Protein AF-A0A4S0MR75-F1 (afdb_monomer)

Radius of gyration: 16.04 Å; Cα contacts (8 Å, |Δi|>4): 84; chains: 1; bounding box: 41×33×40 Å

Secondary structure (DSSP, 8-state):
--HHHHHHHHHHHHS-HHHHHHHHHHHHT--HHHHHHHTTS-HHHHTTS-HHHHHHHHHHHTT-SSSS-EEEEEE--TT--TT--EEEEEESSSPP--

Structure (mmCIF, N/CA/C/O backbone):
data_AF-A0A4S0MR75-F1
#
_entry.id   AF-A0A4S0MR75-F1
#
loop_
_atom_site.group_PDB
_atom_site.id
_atom_site.type_symbol
_atom_site.label_atom_id
_atom_site.label_alt_id
_atom_site.label_comp_id
_atom_site.label_asym_id
_atom_site.label_entity_id
_atom_site.label_seq_id
_atom_site.pdbx_PDB_ins_code
_atom_site.Cartn_x
_atom_site.Cartn_y
_atom_site.Cartn_z
_atom_site.occupancy
_atom_site.B_iso_or_equiv
_atom_site.auth_seq_id
_atom_site.auth_comp_id
_atom_site.auth_asym_id
_atom_site.auth_atom_id
_atom_site.pdbx_PDB_model_num
ATOM 1 N N . ILE A 1 1 ? -16.640 15.632 22.092 1.00 55.97 1 ILE A N 1
ATOM 2 C CA . ILE A 1 1 ? -16.442 14.445 21.230 1.00 55.97 1 ILE A CA 1
ATOM 3 C C . ILE A 1 1 ? -17.686 13.590 21.399 1.00 55.97 1 ILE A C 1
ATOM 5 O O . ILE A 1 1 ? -18.070 13.364 22.540 1.00 55.97 1 ILE A O 1
ATOM 9 N N . GLU A 1 2 ? -18.359 13.227 20.310 1.00 77.12 2 GLU A N 1
ATOM 10 C CA . GLU A 1 2 ? -19.572 12.405 20.374 1.00 77.12 2 GLU A CA 1
ATOM 11 C C . GLU A 1 2 ? -19.214 10.936 20.619 1.00 77.12 2 GLU A C 1
ATOM 13 O O . GLU A 1 2 ? -18.169 10.460 20.173 1.00 77.12 2 GLU A O 1
ATOM 18 N N . GLN A 1 3 ? -20.082 10.207 21.323 1.00 65.94 3 GLN A N 1
ATOM 19 C CA . GLN A 1 3 ? -19.878 8.791 21.645 1.00 65.94 3 GLN A CA 1
ATOM 20 C C . GLN A 1 3 ? -19.639 7.947 20.386 1.00 65.94 3 GLN A C 1
ATOM 22 O O . GLN A 1 3 ? -18.734 7.119 20.373 1.00 65.94 3 GLN A O 1
ATOM 27 N N . ALA A 1 4 ? -20.366 8.232 19.302 1.00 77.62 4 ALA A N 1
ATOM 28 C CA . ALA A 1 4 ? -20.202 7.550 18.021 1.00 77.62 4 ALA A CA 1
ATOM 29 C C . ALA A 1 4 ? -18.778 7.685 17.448 1.00 77.62 4 ALA A C 1
ATOM 31 O O . ALA A 1 4 ? -18.242 6.733 16.888 1.00 77.62 4 ALA A O 1
ATOM 32 N N . THR A 1 5 ? -18.127 8.839 17.629 1.00 76.56 5 THR A N 1
ATOM 33 C CA . THR A 1 5 ? -16.741 9.060 17.186 1.00 76.56 5 THR A CA 1
ATOM 34 C C . THR A 1 5 ? -15.752 8.227 17.997 1.00 76.56 5 THR A C 1
ATOM 36 O O . THR A 1 5 ? -14.795 7.689 17.446 1.00 76.56 5 THR A O 1
ATOM 39 N N . ILE A 1 6 ? -15.987 8.100 19.306 1.00 69.62 6 ILE A N 1
ATOM 40 C CA . ILE A 1 6 ? -15.141 7.301 20.201 1.00 69.62 6 ILE A CA 1
ATOM 41 C C . ILE A 1 6 ? -15.340 5.807 19.922 1.00 69.62 6 ILE A C 1
ATOM 43 O O . ILE A 1 6 ? -14.366 5.067 19.844 1.00 69.62 6 ILE A O 1
ATOM 47 N N . GLU A 1 7 ? -16.577 5.359 19.710 1.00 68.25 7 GLU A N 1
ATOM 48 C CA . GLU A 1 7 ? -16.888 3.967 19.370 1.00 68.25 7 GLU A CA 1
ATOM 49 C C . GLU A 1 7 ? -16.338 3.558 17.999 1.00 68.25 7 GLU A C 1
ATOM 51 O O . GLU A 1 7 ? -15.839 2.441 17.860 1.00 68.25 7 GLU A O 1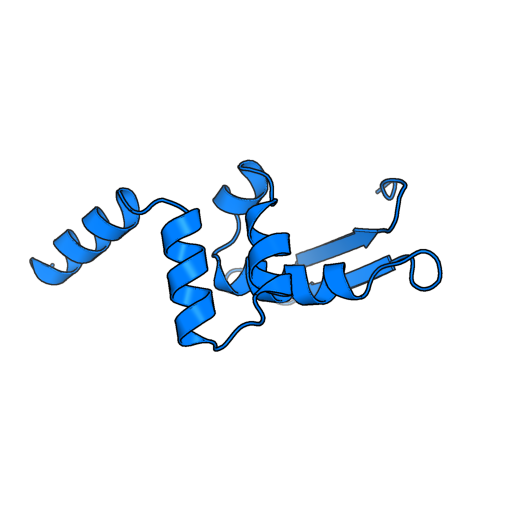
ATOM 56 N N . ALA A 1 8 ? -16.370 4.453 17.007 1.00 66.75 8 ALA A N 1
ATOM 57 C CA . ALA A 1 8 ? -15.728 4.234 15.712 1.00 66.75 8 ALA A CA 1
ATOM 58 C C . ALA A 1 8 ? -14.205 4.109 15.857 1.00 66.75 8 ALA A C 1
ATOM 60 O O . ALA A 1 8 ? -13.624 3.151 15.358 1.00 66.75 8 ALA A O 1
ATOM 61 N N . ALA A 1 9 ? -13.574 5.000 16.628 1.00 61.53 9 ALA A N 1
ATOM 62 C CA . ALA A 1 9 ? -12.137 4.944 16.882 1.00 61.53 9 ALA A CA 1
ATOM 63 C C . ALA A 1 9 ? -11.720 3.673 17.647 1.00 61.53 9 ALA A C 1
ATOM 65 O O . ALA A 1 9 ? -10.706 3.064 17.325 1.00 61.53 9 ALA A O 1
ATOM 66 N N . ILE A 1 10 ? -12.507 3.229 18.635 1.00 59.03 10 ILE A N 1
ATOM 67 C CA . ILE A 1 10 ? -12.256 1.972 19.362 1.00 59.03 10 ILE A CA 1
ATOM 68 C C . ILE A 1 10 ? -12.434 0.765 18.435 1.00 59.03 10 ILE A C 1
ATOM 70 O O . ILE A 1 10 ? -11.623 -0.158 18.471 1.00 59.03 10 ILE A O 1
ATOM 74 N N . ARG A 1 11 ? -13.467 0.765 17.585 1.00 56.00 11 ARG A N 1
ATOM 75 C CA . ARG A 1 11 ? -13.675 -0.289 16.585 1.00 56.00 11 ARG A CA 1
ATOM 76 C C . ARG A 1 11 ? -12.512 -0.349 15.597 1.00 56.00 11 ARG A C 1
ATOM 78 O O . ARG A 1 11 ? -12.056 -1.447 15.306 1.00 56.00 11 ARG A O 1
ATOM 85 N N . ASP A 1 12 ? -12.003 0.799 15.161 1.00 59.56 12 ASP A N 1
ATOM 86 C CA . ASP A 1 12 ? -10.823 0.895 14.298 1.00 59.56 12 ASP A CA 1
ATOM 87 C C . ASP A 1 12 ? -9.555 0.364 14.978 1.00 59.56 12 ASP A C 1
ATOM 89 O O . ASP A 1 12 ? -8.761 -0.305 14.323 1.00 59.56 12 ASP A O 1
ATOM 93 N N . ILE A 1 13 ? -9.387 0.588 16.288 1.00 56.78 13 ILE A N 1
ATOM 94 C CA . ILE A 1 13 ? -8.259 0.050 17.073 1.00 56.78 13 ILE A CA 1
ATOM 95 C C . ILE A 1 13 ? -8.326 -1.481 17.193 1.00 56.78 13 ILE A C 1
ATOM 97 O O . ILE A 1 13 ? -7.293 -2.146 17.205 1.00 56.78 13 ILE A O 1
ATOM 101 N N . VAL A 1 14 ? -9.530 -2.051 17.310 1.00 47.62 14 VAL A N 1
ATOM 102 C CA . VAL A 1 14 ? -9.737 -3.502 17.485 1.00 47.62 14 VAL A CA 1
ATOM 103 C C . VAL A 1 14 ? -9.851 -4.236 16.138 1.00 47.62 14 VAL A C 1
ATOM 105 O O . VAL A 1 14 ? -9.764 -5.465 16.094 1.00 47.62 14 VAL A O 1
ATOM 108 N N . ARG A 1 15 ? -10.020 -3.514 15.021 1.00 63.47 15 ARG A N 1
ATOM 109 C CA . ARG A 1 15 ? -10.150 -4.097 13.681 1.00 63.47 15 ARG A CA 1
ATOM 110 C C . ARG A 1 15 ? -8.816 -4.693 13.239 1.00 63.47 15 ARG A C 1
ATOM 112 O O . ARG A 1 15 ? -7.796 -4.009 13.198 1.00 63.47 15 ARG A O 1
ATOM 119 N N . THR A 1 16 ? -8.826 -5.971 12.860 1.00 80.81 16 THR A N 1
A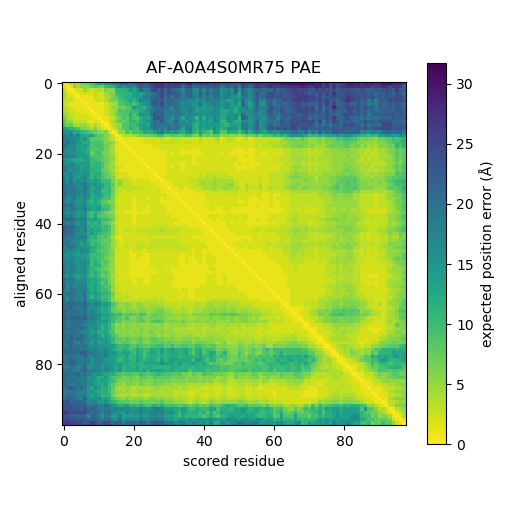TOM 120 C CA . THR A 1 16 ? -7.635 -6.575 12.263 1.00 80.81 16 THR A CA 1
ATOM 121 C C . THR A 1 16 ? -7.380 -5.939 10.900 1.00 80.81 16 THR A C 1
ATOM 123 O O . THR A 1 16 ? -8.312 -5.612 10.162 1.00 80.81 16 THR A O 1
ATOM 126 N N . TRP A 1 17 ? -6.110 -5.751 10.546 1.00 86.31 17 TRP A N 1
ATOM 127 C CA . TRP A 1 17 ? -5.743 -5.158 9.260 1.00 86.31 17 TRP A CA 1
ATOM 128 C C . TRP A 1 17 ? -6.361 -5.926 8.072 1.00 86.31 17 TRP A C 1
ATOM 130 O O . TRP A 1 17 ? -6.759 -5.320 7.079 1.00 86.31 17 TRP A O 1
ATOM 140 N N . ASP A 1 18 ? -6.516 -7.249 8.191 1.00 86.19 18 ASP A N 1
ATOM 141 C CA . ASP A 1 18 ? -7.156 -8.088 7.174 1.00 86.19 18 ASP A CA 1
ATOM 142 C C . ASP A 1 18 ? -8.660 -7.807 7.017 1.00 86.19 18 ASP A C 1
ATOM 144 O O . ASP A 1 18 ? -9.169 -7.822 5.894 1.00 86.19 18 ASP A O 1
ATOM 148 N N . ASP A 1 19 ? -9.374 -7.499 8.103 1.00 89.88 19 ASP A N 1
ATOM 149 C CA . ASP A 1 19 ? -10.782 -7.087 8.025 1.00 89.88 19 ASP A CA 1
ATOM 150 C C . ASP A 1 19 ? -10.909 -5.718 7.352 1.00 89.88 19 ASP A C 1
ATOM 152 O O . ASP A 1 19 ? -11.736 -5.542 6.456 1.00 89.88 19 ASP A O 1
ATOM 156 N N . ALA A 1 20 ? -10.023 -4.783 7.711 1.00 91.69 20 ALA A N 1
ATOM 157 C CA . ALA A 1 20 ? -9.938 -3.472 7.076 1.00 91.69 20 ALA A CA 1
ATOM 158 C C . ALA A 1 20 ? -9.677 -3.582 5.567 1.00 91.69 20 ALA A C 1
ATOM 160 O O . ALA A 1 20 ? -10.315 -2.904 4.764 1.00 91.69 20 ALA A O 1
ATOM 161 N N . LEU A 1 21 ? -8.764 -4.472 5.170 1.00 93.75 21 LEU A N 1
ATOM 162 C CA . LEU A 1 21 ? -8.461 -4.736 3.769 1.00 93.75 21 LEU A CA 1
ATOM 163 C C . LEU A 1 21 ? -9.659 -5.314 3.013 1.00 93.75 21 LEU A C 1
ATOM 165 O O . LEU A 1 21 ? -9.925 -4.880 1.892 1.00 93.75 21 LEU A O 1
ATOM 169 N N . ARG A 1 22 ? -10.371 -6.286 3.594 1.00 93.50 22 ARG A N 1
ATOM 170 C CA . ARG A 1 22 ? -11.555 -6.892 2.961 1.00 93.50 22 ARG A CA 1
ATOM 171 C C . ARG A 1 22 ? -12.669 -5.876 2.754 1.00 93.50 22 ARG A C 1
ATOM 173 O O . ARG A 1 22 ? -13.265 -5.857 1.682 1.00 93.50 22 ARG A O 1
ATOM 180 N N . GLU A 1 23 ? -12.922 -5.039 3.754 1.00 94.38 23 GLU A N 1
ATOM 181 C CA . GLU A 1 23 ? -13.926 -3.979 3.681 1.00 94.38 23 GLU A CA 1
ATOM 182 C C . GLU A 1 23 ? -13.576 -2.972 2.582 1.00 94.38 23 GLU A C 1
ATOM 184 O O . GLU A 1 23 ? -14.357 -2.789 1.651 1.00 94.38 23 GLU A O 1
ATOM 189 N N . THR A 1 24 ? -12.353 -2.432 2.590 1.00 95.81 24 THR A N 1
ATOM 190 C CA . THR A 1 24 ? -11.908 -1.501 1.542 1.00 95.81 24 THR A CA 1
ATOM 191 C C . THR A 1 24 ? -11.942 -2.137 0.149 1.00 95.81 24 THR A C 1
ATOM 193 O O . THR A 1 24 ? -12.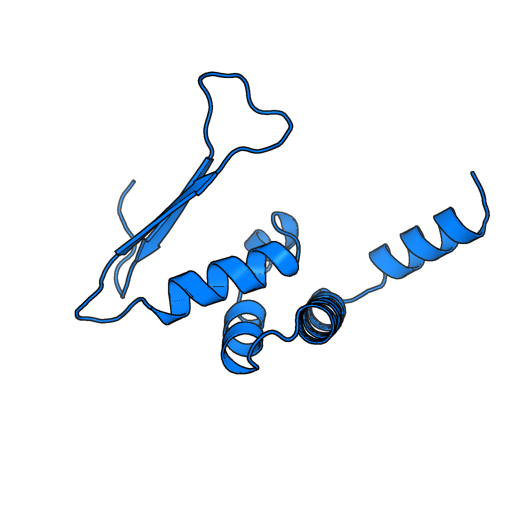310 -1.478 -0.824 1.00 95.81 24 THR A O 1
ATOM 196 N N . ALA A 1 25 ? -11.583 -3.418 0.017 1.00 95.44 25 ALA A N 1
ATOM 197 C CA . ALA A 1 25 ? -11.674 -4.125 -1.258 1.00 95.44 25 ALA A CA 1
ATOM 198 C C . ALA A 1 25 ? -13.126 -4.247 -1.748 1.00 95.44 25 ALA A C 1
ATOM 200 O O . ALA A 1 25 ? -13.384 -4.032 -2.931 1.00 95.44 25 ALA A O 1
ATOM 201 N N . ALA A 1 26 ? -14.073 -4.540 -0.852 1.00 95.69 26 ALA A N 1
ATOM 202 C CA . ALA A 1 26 ? -15.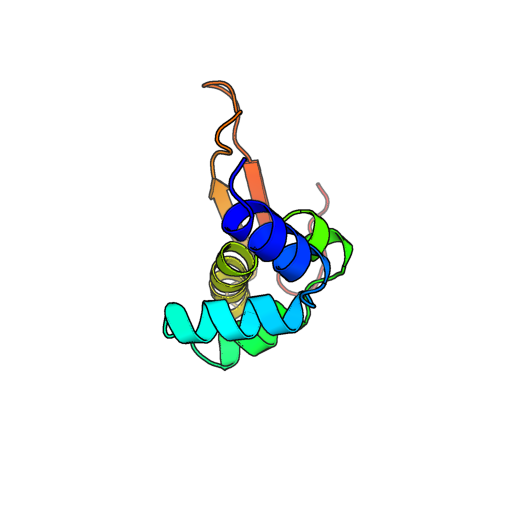494 -4.606 -1.183 1.00 95.69 26 ALA A CA 1
ATOM 203 C C . ALA A 1 26 ? -16.059 -3.233 -1.586 1.00 95.69 26 ALA A C 1
ATOM 205 O O . ALA A 1 26 ? -16.760 -3.134 -2.591 1.00 95.69 26 ALA A O 1
ATOM 206 N N . GLU A 1 27 ? -15.710 -2.173 -0.854 1.00 95.44 27 GLU A N 1
ATOM 207 C CA . GLU A 1 27 ? -16.150 -0.798 -1.131 1.00 95.44 27 GLU A CA 1
ATOM 208 C C . GLU A 1 27 ? -15.636 -0.271 -2.474 1.00 95.44 27 GLU A C 1
ATOM 210 O O . GLU A 1 27 ? -16.356 0.406 -3.206 1.00 95.44 27 GLU A O 1
ATOM 215 N N . THR A 1 28 ? -14.386 -0.586 -2.809 1.00 92.94 28 THR A N 1
ATOM 216 C CA . THR A 1 28 ? -13.738 -0.120 -4.045 1.00 92.94 28 THR A CA 1
ATOM 217 C C . THR A 1 28 ? -13.978 -1.042 -5.241 1.00 92.94 28 THR A C 1
ATOM 219 O O . THR A 1 28 ? -13.600 -0.692 -6.360 1.00 92.94 28 THR A O 1
ATOM 222 N N . GLY A 1 29 ? -14.591 -2.213 -5.033 1.00 93.25 29 GLY A N 1
ATOM 223 C CA . GLY A 1 29 ? -14.733 -3.241 -6.065 1.00 93.25 29 GLY A CA 1
ATOM 224 C C . GLY A 1 29 ? -13.388 -3.810 -6.531 1.00 93.25 29 GLY A C 1
ATOM 225 O O . GLY A 1 29 ? -13.237 -4.155 -7.703 1.00 93.25 29 GLY A O 1
ATOM 226 N N . ALA A 1 30 ? -12.391 -3.860 -5.644 1.00 92.75 30 ALA A N 1
ATOM 227 C CA . ALA A 1 30 ? -11.059 -4.342 -5.980 1.00 92.75 30 ALA A CA 1
ATOM 228 C C . ALA A 1 30 ? -11.067 -5.838 -6.338 1.00 92.75 30 ALA A C 1
ATOM 230 O O . ALA A 1 30 ? -11.730 -6.655 -5.698 1.00 92.75 30 ALA A O 1
ATOM 231 N N . ASP A 1 31 ? -10.279 -6.201 -7.352 1.00 94.00 31 ASP A N 1
ATOM 232 C CA . ASP A 1 31 ? -10.092 -7.589 -7.778 1.00 94.00 31 ASP A CA 1
ATOM 233 C C . ASP A 1 31 ? -9.497 -8.432 -6.634 1.00 94.00 31 ASP A C 1
ATOM 235 O O . ASP A 1 31 ? -8.529 -8.032 -5.978 1.00 94.00 31 ASP A O 1
ATOM 239 N N . THR A 1 32 ? -10.038 -9.637 -6.429 1.00 93.81 32 THR A N 1
ATOM 240 C CA . THR A 1 32 ? -9.570 -10.611 -5.433 1.00 93.81 32 THR A CA 1
ATOM 241 C C . THR A 1 32 ? -8.070 -10.905 -5.547 1.00 93.81 32 THR A C 1
ATOM 243 O O . THR A 1 32 ? -7.408 -11.130 -4.531 1.00 93.81 32 THR A O 1
ATOM 246 N N . LYS A 1 33 ? -7.495 -10.853 -6.757 1.00 94.81 33 LYS A N 1
ATOM 247 C CA . LYS A 1 33 ? -6.047 -10.967 -6.979 1.00 94.81 33 LYS A CA 1
ATOM 248 C C . LYS A 1 33 ? -5.282 -9.856 -6.259 1.00 94.81 33 LYS A C 1
ATOM 250 O O . LYS A 1 33 ? -4.265 -10.133 -5.627 1.00 94.81 33 LYS A O 1
ATOM 255 N N . LEU A 1 34 ? -5.765 -8.615 -6.326 1.00 95.94 34 LEU A N 1
ATOM 256 C CA . LEU A 1 34 ? -5.125 -7.474 -5.668 1.00 95.94 34 LEU A CA 1
ATOM 257 C C . LEU A 1 34 ? -5.261 -7.571 -4.151 1.00 95.94 34 LEU A C 1
ATOM 259 O O . LEU A 1 34 ? -4.278 -7.369 -3.443 1.00 95.94 34 LEU A O 1
ATOM 263 N N . THR A 1 35 ? -6.432 -7.975 -3.656 1.00 94.69 35 THR A N 1
ATOM 264 C CA . THR A 1 35 ? -6.646 -8.239 -2.227 1.00 94.69 35 THR A CA 1
ATOM 265 C C . THR A 1 35 ? -5.699 -9.326 -1.712 1.00 94.69 35 THR A C 1
ATOM 267 O O . THR A 1 35 ? -5.085 -9.156 -0.663 1.00 94.69 35 THR A O 1
ATOM 270 N N . SER A 1 36 ? -5.506 -10.413 -2.467 1.00 93.31 36 SER A N 1
ATOM 271 C CA . SER A 1 36 ? -4.590 -11.497 -2.088 1.00 93.31 36 SER A CA 1
ATOM 272 C C . SER A 1 36 ? -3.114 -11.092 -2.112 1.00 93.31 36 SER A C 1
ATOM 274 O O . SER A 1 36 ? -2.322 -11.649 -1.352 1.00 93.31 36 SER A O 1
ATOM 276 N N . ILE A 1 37 ? -2.713 -10.172 -2.993 1.00 94.38 37 ILE A N 1
ATOM 277 C CA . ILE A 1 37 ? -1.354 -9.616 -2.980 1.00 94.38 37 ILE A CA 1
ATOM 278 C C . ILE A 1 37 ? -1.197 -8.704 -1.762 1.00 94.38 37 ILE A C 1
ATOM 280 O O . ILE A 1 37 ? -0.249 -8.872 -0.995 1.00 94.38 37 ILE A O 1
ATOM 284 N N . ALA A 1 38 ? -2.147 -7.789 -1.551 1.00 94.81 38 ALA A N 1
ATOM 285 C CA . ALA A 1 38 ? -2.118 -6.848 -0.440 1.00 94.81 38 ALA A CA 1
ATOM 286 C C . ALA A 1 38 ? -2.056 -7.571 0.914 1.00 94.81 38 ALA A C 1
ATOM 288 O O . ALA A 1 38 ? -1.264 -7.186 1.772 1.00 94.81 38 ALA A O 1
ATOM 289 N N . SER A 1 39 ? -2.790 -8.677 1.086 1.00 92.12 39 SER A N 1
ATOM 290 C CA . SER A 1 39 ? -2.812 -9.448 2.338 1.00 92.12 39 SER A CA 1
ATOM 291 C C . SER A 1 39 ? -1.470 -10.057 2.749 1.00 92.12 39 SER A C 1
ATOM 293 O O . SER A 1 39 ? -1.321 -10.546 3.869 1.00 92.12 39 SER A O 1
ATOM 295 N N . ARG A 1 40 ? -0.479 -10.044 1.853 1.00 90.69 40 ARG A N 1
ATOM 296 C CA . ARG A 1 40 ? 0.866 -10.584 2.082 1.00 90.69 40 ARG A CA 1
ATOM 297 C C . ARG A 1 40 ? 1.892 -9.509 2.433 1.00 90.69 40 ARG A C 1
ATOM 299 O O . ARG A 1 40 ? 3.043 -9.861 2.679 1.00 90.69 40 ARG A O 1
ATOM 306 N N . PHE A 1 41 ? 1.512 -8.229 2.477 1.00 89.81 41 PHE A N 1
ATOM 307 C CA . PHE A 1 41 ? 2.420 -7.176 2.935 1.00 89.81 41 PHE A CA 1
ATOM 308 C C . PHE A 1 41 ? 2.865 -7.414 4.380 1.00 89.81 41 PHE A C 1
ATOM 310 O O . PHE A 1 41 ? 2.098 -7.939 5.188 1.00 89.81 41 PHE A O 1
ATOM 317 N N . SER A 1 42 ? 4.106 -7.045 4.702 1.00 88.19 42 SER A N 1
ATOM 318 C CA . SER A 1 42 ? 4.678 -7.205 6.043 1.00 88.19 42 SER A CA 1
ATOM 319 C C . SER A 1 42 ? 3.977 -6.320 7.068 1.00 88.19 42 SER A C 1
ATOM 321 O O . SER A 1 42 ? 3.409 -5.292 6.717 1.00 88.19 42 SER A O 1
ATOM 323 N N . GLU A 1 43 ? 4.077 -6.675 8.345 1.00 84.12 43 GLU A N 1
ATOM 324 C CA . GLU A 1 43 ? 3.573 -5.858 9.457 1.00 84.12 43 GLU A CA 1
ATOM 325 C C . GLU A 1 43 ? 4.104 -4.416 9.403 1.00 84.12 43 GLU A C 1
ATOM 327 O O . GLU A 1 43 ? 3.320 -3.477 9.375 1.00 84.12 43 GLU A O 1
ATOM 332 N N . SER A 1 44 ? 5.410 -4.238 9.180 1.00 84.88 44 SER A N 1
ATOM 333 C CA . SER A 1 44 ? 6.031 -2.912 9.031 1.00 84.88 44 SER A CA 1
ATOM 334 C C . SER A 1 44 ? 5.429 -2.044 7.917 1.00 84.88 44 SER A C 1
ATOM 336 O O . SER A 1 44 ? 5.400 -0.817 8.022 1.00 84.88 44 SER A O 1
ATOM 338 N N . TYR A 1 45 ? 4.943 -2.661 6.836 1.00 89.88 45 TYR A N 1
ATOM 339 C CA . TYR A 1 45 ? 4.221 -1.948 5.786 1.00 89.88 45 TYR A CA 1
ATOM 340 C C . TYR A 1 45 ? 2.821 -1.554 6.273 1.00 89.88 45 TYR A C 1
ATOM 342 O O . TYR A 1 45 ? 2.392 -0.420 6.063 1.00 89.88 45 TYR A O 1
ATOM 350 N N . ARG A 1 46 ? 2.118 -2.480 6.936 1.00 89.19 46 ARG A N 1
ATOM 351 C CA . ARG A 1 46 ? 0.759 -2.283 7.472 1.00 89.19 46 ARG A CA 1
ATOM 352 C C . ARG A 1 46 ? 0.708 -1.179 8.530 1.00 89.19 46 ARG A C 1
ATOM 354 O O . ARG A 1 46 ? -0.283 -0.460 8.578 1.00 89.19 46 ARG A O 1
ATOM 361 N N . ASP A 1 47 ? 1.786 -0.999 9.289 1.00 87.12 47 ASP A N 1
ATOM 362 C CA . ASP A 1 47 ? 1.938 0.089 10.265 1.00 87.12 47 ASP A CA 1
ATOM 363 C C . ASP A 1 47 ? 2.027 1.474 9.606 1.00 87.12 47 ASP A C 1
ATOM 365 O O . ASP A 1 47 ? 1.695 2.488 10.216 1.00 87.12 47 ASP A O 1
ATOM 369 N N . SER A 1 48 ? 2.490 1.526 8.354 1.00 88.06 48 SER A N 1
ATOM 370 C CA . SER A 1 48 ? 2.790 2.776 7.645 1.00 88.06 48 SER A CA 1
ATOM 371 C C . SER A 1 48 ? 1.740 3.160 6.600 1.00 88.06 48 SER A C 1
ATOM 373 O O . SER A 1 48 ? 1.667 4.327 6.209 1.00 88.06 48 SER A O 1
ATOM 375 N N . PHE A 1 49 ? 0.949 2.203 6.101 1.00 90.69 49 PHE A N 1
ATOM 376 C CA . PHE A 1 49 ? 0.052 2.419 4.966 1.00 90.69 49 PHE A CA 1
ATOM 377 C C . PHE A 1 49 ? -1.352 1.844 5.197 1.00 90.69 49 PHE A C 1
ATOM 379 O O . PHE A 1 49 ? -1.496 0.678 5.573 1.00 90.69 49 PHE A O 1
ATOM 386 N N . PRO A 1 50 ? -2.410 2.618 4.886 1.00 92.50 50 PRO A N 1
ATOM 387 C CA . PRO A 1 50 ? -3.780 2.136 4.994 1.00 92.50 50 PRO A CA 1
ATOM 388 C C . PRO A 1 50 ? -4.112 1.121 3.882 1.00 92.50 50 PRO A C 1
ATOM 390 O O . PRO A 1 50 ? -3.482 1.137 2.816 1.00 92.50 50 PRO A O 1
ATOM 393 N N . PRO A 1 51 ? -5.155 0.285 4.054 1.00 94.06 51 PRO A N 1
ATOM 394 C CA . PRO A 1 51 ? -5.498 -0.759 3.085 1.00 94.06 51 PRO A CA 1
ATOM 395 C C . PRO A 1 51 ? -5.798 -0.259 1.665 1.00 94.06 51 PRO A C 1
ATOM 397 O O . PRO A 1 51 ? -5.457 -0.930 0.695 1.00 94.06 51 PRO A O 1
ATOM 400 N N . ALA A 1 52 ? -6.360 0.944 1.512 1.00 94.19 52 ALA A N 1
ATOM 401 C CA . ALA A 1 52 ? -6.580 1.543 0.192 1.00 94.19 52 ALA A CA 1
ATOM 402 C C . ALA A 1 52 ? -5.263 1.757 -0.579 1.00 94.19 52 ALA A C 1
ATOM 404 O O . ALA A 1 52 ? -5.179 1.480 -1.776 1.00 94.19 52 ALA A O 1
ATOM 405 N N . VAL A 1 53 ? -4.208 2.192 0.120 1.00 94.50 53 VAL A N 1
ATOM 406 C CA . VAL A 1 53 ? -2.864 2.333 -0.460 1.00 94.50 53 VAL A CA 1
ATOM 407 C C . VAL A 1 53 ? -2.271 0.957 -0.759 1.00 94.50 53 VAL A C 1
ATOM 409 O O . VAL A 1 53 ? -1.671 0.774 -1.816 1.00 94.50 53 VAL A O 1
ATOM 412 N N . ALA A 1 54 ? -2.508 -0.031 0.108 1.00 95.06 54 ALA A N 1
ATOM 413 C CA . ALA A 1 54 ? -2.086 -1.409 -0.125 1.00 95.06 54 ALA A CA 1
ATOM 414 C C . ALA A 1 54 ? -2.699 -2.002 -1.408 1.00 95.06 54 ALA A C 1
ATOM 416 O O . ALA A 1 54 ? -1.993 -2.639 -2.186 1.00 95.06 54 ALA A O 1
ATOM 417 N N . LEU A 1 55 ? -3.984 -1.762 -1.683 1.00 96.81 55 LEU A N 1
ATOM 418 C CA . LEU A 1 55 ? -4.633 -2.226 -2.917 1.00 96.81 55 LEU A CA 1
ATOM 419 C C . LEU A 1 55 ? -4.044 -1.561 -4.171 1.00 96.81 55 LEU A C 1
ATOM 421 O O . LEU A 1 55 ? -3.814 -2.237 -5.177 1.00 96.81 55 LEU A O 1
ATOM 425 N N . ALA A 1 56 ? -3.743 -0.261 -4.111 1.00 95.19 56 ALA A N 1
ATOM 426 C CA . ALA A 1 56 ? -3.084 0.443 -5.212 1.00 95.19 56 ALA A CA 1
ATOM 427 C C . ALA A 1 56 ? -1.669 -0.106 -5.473 1.00 95.19 56 ALA A C 1
ATOM 429 O O . ALA A 1 56 ? -1.290 -0.367 -6.617 1.00 95.19 56 ALA A O 1
ATOM 430 N N . ASP A 1 57 ? -0.903 -0.340 -4.410 1.00 95.12 57 ASP A N 1
ATOM 431 C CA . ASP A 1 57 ? 0.443 -0.906 -4.480 1.00 95.12 57 ASP A CA 1
ATOM 432 C C . ASP A 1 57 ? 0.430 -2.351 -4.990 1.00 95.12 57 ASP A C 1
ATOM 434 O O . ASP A 1 57 ? 1.246 -2.714 -5.839 1.00 95.12 57 ASP A O 1
ATOM 438 N N . ALA A 1 58 ? -0.541 -3.158 -4.556 1.00 95.50 58 ALA A N 1
ATOM 439 C CA . ALA A 1 58 ? -0.773 -4.495 -5.088 1.00 95.50 58 ALA A CA 1
ATOM 440 C C . ALA A 1 58 ? -1.025 -4.466 -6.602 1.00 95.50 58 ALA A C 1
ATOM 442 O O . ALA A 1 58 ? -0.515 -5.322 -7.323 1.00 95.50 58 ALA A O 1
ATOM 443 N N . GLY A 1 59 ? -1.743 -3.456 -7.102 1.00 94.81 59 GLY A N 1
ATOM 444 C CA . GLY A 1 59 ? -1.947 -3.235 -8.536 1.00 94.81 59 GLY A CA 1
ATOM 445 C C . GLY A 1 59 ? -0.654 -2.963 -9.307 1.00 94.81 59 GLY A C 1
ATOM 446 O O . GLY A 1 59 ? -0.518 -3.412 -10.447 1.00 94.81 59 GLY A O 1
ATOM 447 N N . ARG A 1 60 ? 0.313 -2.272 -8.691 1.00 93.94 60 ARG A N 1
ATOM 448 C CA . ARG A 1 60 ? 1.646 -2.049 -9.276 1.00 93.94 60 ARG A CA 1
ATOM 449 C C . ARG A 1 60 ? 2.464 -3.336 -9.271 1.00 93.94 60 ARG A C 1
ATOM 451 O O . ARG A 1 60 ? 2.970 -3.727 -10.316 1.00 93.94 60 ARG A O 1
ATOM 458 N N . ILE A 1 61 ? 2.514 -4.031 -8.134 1.00 92.50 61 ILE A N 1
ATOM 459 C CA . ILE A 1 61 ? 3.231 -5.309 -7.985 1.00 92.50 61 ILE A CA 1
ATOM 460 C C . ILE A 1 61 ? 2.683 -6.370 -8.944 1.00 92.50 61 ILE A C 1
ATOM 462 O O . ILE A 1 61 ? 3.451 -7.122 -9.531 1.00 92.50 61 ILE A O 1
ATOM 466 N N . ALA 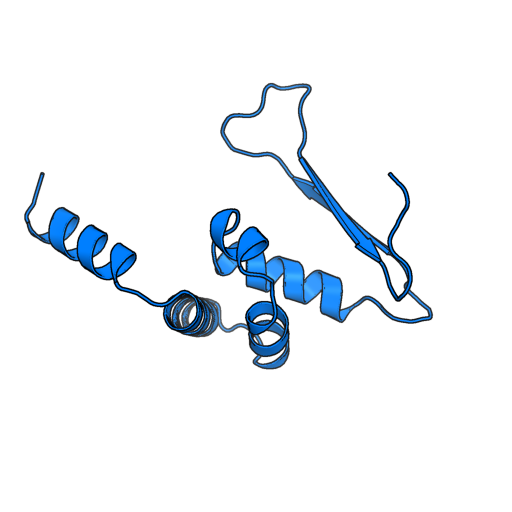A 1 62 ? 1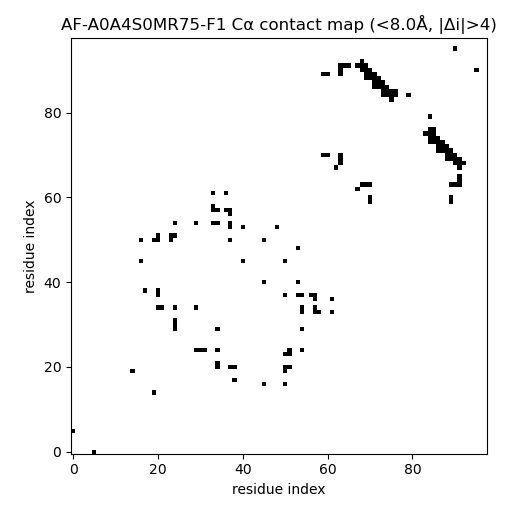.368 -6.405 -9.168 1.00 93.62 62 ALA A N 1
ATOM 467 C CA . ALA A 1 62 ? 0.729 -7.364 -10.068 1.00 93.62 62 ALA A CA 1
ATOM 468 C C . ALA A 1 62 ? 1.164 -7.242 -11.541 1.00 93.62 62 ALA A C 1
ATOM 470 O O . ALA A 1 62 ? 0.860 -8.146 -12.320 1.00 93.62 62 ALA A O 1
ATOM 471 N N . ARG A 1 63 ? 1.815 -6.134 -11.921 1.00 92.06 63 ARG A N 1
ATOM 472 C CA . ARG A 1 63 ? 2.344 -5.872 -13.269 1.00 92.06 63 ARG A CA 1
ATOM 473 C C . ARG A 1 63 ? 3.843 -6.151 -13.391 1.00 92.06 63 ARG A C 1
ATOM 475 O O . ARG A 1 63 ? 4.389 -5.939 -14.467 1.00 92.06 63 ARG A O 1
ATOM 482 N N . ILE A 1 64 ? 4.504 -6.524 -12.298 1.00 92.56 64 ILE A N 1
ATOM 483 C CA . ILE A 1 64 ? 5.946 -6.754 -12.252 1.00 92.56 64 ILE A CA 1
ATOM 484 C C . ILE A 1 64 ? 6.211 -8.232 -12.503 1.00 92.56 64 ILE A C 1
ATOM 486 O O . ILE A 1 64 ? 5.648 -9.099 -11.831 1.00 92.56 64 ILE A O 1
ATOM 490 N N . ASP A 1 65 ? 7.086 -8.504 -13.456 1.00 91.31 65 ASP A N 1
ATOM 491 C CA . ASP A 1 65 ? 7.483 -9.845 -13.863 1.00 91.31 65 ASP A CA 1
ATOM 492 C C . ASP A 1 65 ? 8.910 -9.822 -14.437 1.00 91.31 65 ASP A C 1
ATOM 494 O O . ASP A 1 65 ? 9.627 -8.827 -14.316 1.00 91.31 65 ASP A O 1
ATOM 498 N N . ALA A 1 66 ? 9.347 -10.939 -15.020 1.00 89.12 66 ALA A N 1
ATOM 499 C CA . ALA A 1 66 ? 10.689 -11.069 -15.578 1.00 89.12 66 ALA A CA 1
ATOM 500 C C . ALA A 1 66 ? 10.956 -10.146 -16.787 1.00 89.12 66 ALA A C 1
ATOM 502 O O . ALA A 1 66 ? 12.119 -9.843 -17.051 1.00 89.12 66 ALA A O 1
ATOM 503 N N . ASP A 1 67 ? 9.912 -9.684 -17.483 1.00 90.31 67 ASP A N 1
ATOM 504 C CA . ASP A 1 67 ? 10.006 -8.775 -18.632 1.00 90.31 67 ASP A CA 1
ATOM 505 C C . ASP A 1 67 ? 9.754 -7.309 -18.224 1.00 90.31 67 ASP A C 1
ATOM 507 O O . ASP A 1 67 ? 10.201 -6.379 -18.898 1.00 90.31 67 ASP A O 1
ATOM 511 N N . ASN A 1 68 ? 9.091 -7.089 -17.085 1.00 87.56 68 ASN A N 1
ATOM 512 C CA . ASN A 1 68 ? 8.853 -5.787 -16.474 1.00 87.56 68 ASN A CA 1
ATOM 513 C C . ASN A 1 68 ? 9.388 -5.744 -15.035 1.00 87.56 68 ASN A C 1
ATOM 515 O O . ASN A 1 68 ? 8.648 -5.881 -14.058 1.00 87.56 68 ASN A O 1
ATOM 519 N N . LEU A 1 69 ? 10.702 -5.545 -14.920 1.00 89.62 69 LEU A N 1
ATOM 520 C CA . LEU A 1 69 ? 11.452 -5.763 -13.682 1.00 89.62 69 LEU A CA 1
ATOM 521 C C . LEU A 1 69 ? 11.230 -4.712 -12.592 1.00 89.62 69 LEU A C 1
ATOM 523 O O . LEU A 1 69 ? 11.465 -5.016 -11.427 1.00 89.62 69 LEU A O 1
ATOM 527 N N . ILE A 1 70 ? 10.835 -3.481 -12.925 1.00 89.81 70 ILE A N 1
ATOM 528 C CA . ILE A 1 70 ? 10.774 -2.384 -11.952 1.00 89.81 70 ILE A CA 1
ATOM 529 C C . ILE A 1 70 ? 9.524 -1.528 -12.138 1.00 89.81 70 ILE A C 1
ATOM 531 O O . ILE A 1 70 ? 9.175 -1.135 -13.248 1.00 89.81 70 ILE A O 1
ATOM 535 N N . ALA A 1 71 ? 8.875 -1.187 -11.027 1.00 90.50 71 ALA A N 1
ATOM 536 C CA . ALA A 1 71 ? 7.840 -0.165 -10.982 1.00 90.50 71 ALA A CA 1
ATOM 537 C C . ALA A 1 71 ? 8.207 0.892 -9.940 1.00 90.50 71 ALA A C 1
ATOM 539 O O . ALA A 1 71 ? 8.698 0.573 -8.855 1.00 90.50 71 ALA A O 1
ATOM 540 N N . ILE A 1 72 ? 7.949 2.154 -10.273 1.00 89.56 72 ILE A N 1
ATOM 541 C CA . ILE A 1 72 ? 8.261 3.297 -9.419 1.00 89.56 72 ILE A CA 1
ATOM 542 C C . ILE A 1 72 ? 6.996 4.132 -9.242 1.00 89.56 72 ILE A C 1
ATOM 544 O O . ILE A 1 72 ? 6.304 4.425 -10.217 1.00 89.56 72 ILE A O 1
ATOM 548 N N . ASP A 1 73 ? 6.708 4.515 -8.002 1.00 90.12 73 ASP A N 1
ATOM 549 C CA . ASP A 1 73 ? 5.608 5.412 -7.660 1.00 90.12 73 ASP A CA 1
ATOM 550 C C . ASP A 1 73 ? 6.126 6.664 -6.952 1.00 90.12 73 ASP A C 1
ATOM 552 O O . ASP A 1 73 ? 6.806 6.572 -5.925 1.00 90.12 73 ASP A O 1
ATOM 556 N N . TYR A 1 74 ? 5.780 7.828 -7.503 1.00 87.25 74 TYR A N 1
ATOM 557 C CA . TYR A 1 74 ? 6.057 9.134 -6.912 1.00 87.25 74 TYR A CA 1
ATOM 558 C C . TYR A 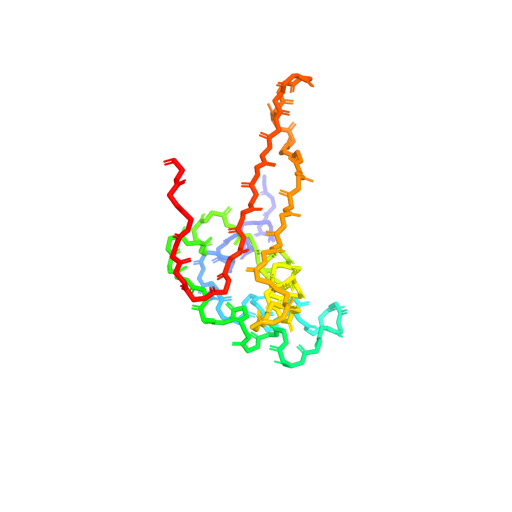1 74 ? 4.763 9.702 -6.356 1.00 87.25 74 TYR A C 1
ATOM 560 O O . TYR A 1 74 ? 3.788 9.882 -7.085 1.00 87.25 74 TYR A O 1
ATOM 568 N N . TYR A 1 75 ? 4.764 10.029 -5.073 1.00 83.69 75 TYR A N 1
ATOM 569 C CA . TYR A 1 75 ? 3.585 10.567 -4.414 1.00 83.69 75 TYR A CA 1
ATOM 570 C C . TYR A 1 75 ? 3.981 11.596 -3.361 1.00 83.69 75 TYR A C 1
ATOM 572 O O . TYR A 1 75 ? 5.147 11.717 -2.974 1.00 83.69 75 TYR A O 1
ATOM 580 N N . ARG A 1 76 ? 2.998 12.384 -2.929 1.00 81.38 76 ARG A N 1
ATOM 581 C CA . ARG A 1 76 ? 3.178 13.391 -1.887 1.00 81.38 76 ARG A CA 1
ATOM 582 C C . ARG A 1 76 ? 2.320 13.051 -0.686 1.00 81.38 76 ARG A C 1
ATOM 584 O O . ARG A 1 76 ? 1.126 12.805 -0.837 1.00 81.38 76 ARG A O 1
ATOM 591 N N . HIS A 1 77 ? 2.928 13.088 0.490 1.00 79.19 77 HIS A N 1
ATOM 592 C CA . HIS A 1 77 ? 2.188 13.110 1.748 1.00 79.19 77 HIS A CA 1
ATOM 593 C C . HIS A 1 77 ? 1.663 14.521 2.020 1.00 79.19 77 HIS A C 1
ATOM 595 O O . HIS A 1 77 ? 2.230 15.509 1.543 1.00 79.19 77 HIS A O 1
ATOM 601 N N . GLY A 1 78 ? 0.567 14.618 2.775 1.00 75.25 78 GLY A N 1
ATOM 602 C CA . GLY A 1 78 ? -0.096 15.897 3.055 1.00 75.25 78 GLY A CA 1
ATOM 603 C C . GLY A 1 78 ? 0.772 16.903 3.820 1.00 75.25 78 GLY A C 1
ATOM 604 O O . GLY A 1 78 ? 0.529 18.103 3.741 1.00 75.25 78 GLY A O 1
ATOM 605 N N . ASP A 1 79 ? 1.803 16.432 4.519 1.00 80.12 79 ASP A N 1
ATOM 606 C CA . ASP A 1 79 ? 2.728 17.213 5.344 1.00 80.12 79 ASP A CA 1
ATOM 607 C C . ASP A 1 79 ? 4.049 17.584 4.634 1.00 80.12 79 ASP A C 1
ATOM 609 O O . ASP A 1 79 ? 4.873 18.317 5.188 1.00 80.12 79 ASP A O 1
ATOM 613 N N . GLN A 1 80 ? 4.269 17.129 3.395 1.00 84.12 80 GLN A N 1
ATOM 614 C CA . GLN A 1 80 ? 5.528 17.349 2.677 1.00 84.12 80 GLN A CA 1
ATOM 615 C C . GLN A 1 80 ? 5.664 18.765 2.097 1.00 84.12 80 GLN A C 1
ATOM 617 O O . GLN A 1 80 ? 4.787 19.273 1.384 1.00 84.12 80 GLN A O 1
ATOM 622 N N . LYS A 1 81 ? 6.841 19.377 2.311 1.00 85.94 81 LYS A N 1
ATOM 623 C CA . LYS A 1 81 ? 7.214 20.683 1.735 1.00 85.94 81 LYS A CA 1
ATOM 624 C C . LYS A 1 81 ? 7.220 20.642 0.198 1.00 85.94 81 LYS A C 1
ATOM 626 O O . LYS A 1 81 ? 7.382 19.575 -0.387 1.00 85.94 81 LYS A O 1
ATOM 631 N N . PRO A 1 82 ? 7.127 21.796 -0.498 1.00 84.06 82 PRO A N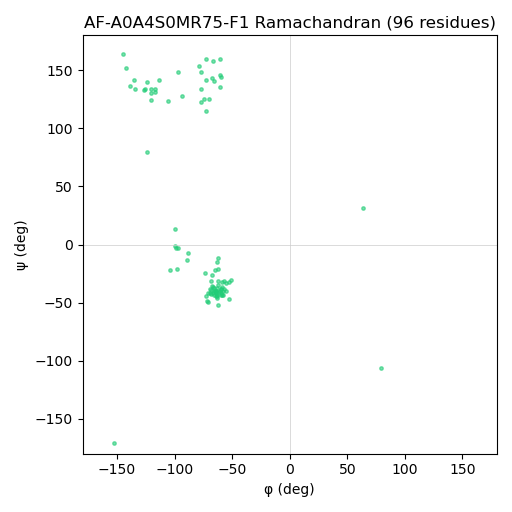 1
ATOM 632 C CA . PRO A 1 82 ? 7.079 21.855 -1.965 1.00 84.06 82 PRO A CA 1
ATOM 633 C C . PRO A 1 82 ? 8.185 21.090 -2.704 1.00 84.06 82 PRO A C 1
ATOM 635 O O . PRO A 1 82 ? 7.927 20.589 -3.793 1.00 84.06 82 PRO A O 1
ATOM 638 N N . HIS A 1 83 ? 9.371 20.982 -2.102 1.00 87.00 83 HIS A N 1
ATOM 639 C CA . HIS A 1 83 ? 10.562 20.322 -2.646 1.00 87.00 83 HIS A CA 1
ATOM 640 C C . HIS A 1 83 ? 10.780 18.895 -2.106 1.00 87.00 83 HIS A C 1
ATOM 642 O O . HIS A 1 83 ? 11.870 18.349 -2.250 1.00 87.00 83 HIS A O 1
ATOM 648 N N . GLN A 1 84 ? 9.782 18.303 -1.447 1.00 86.69 84 GLN A 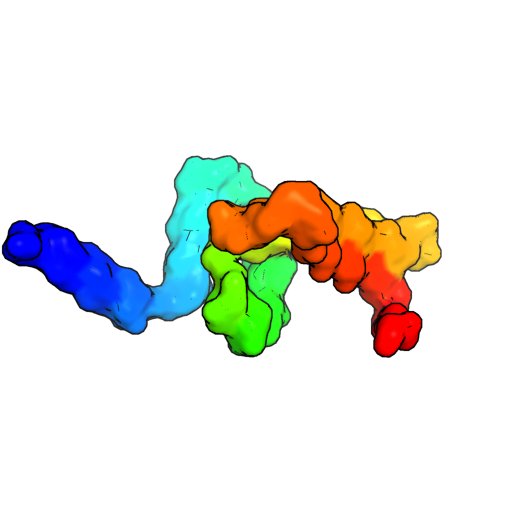N 1
ATOM 649 C CA . GLN A 1 84 ? 9.830 16.937 -0.930 1.00 86.69 84 GLN A CA 1
ATOM 650 C C . GLN A 1 84 ? 8.822 16.055 -1.673 1.00 86.69 84 GLN A C 1
ATOM 652 O O . GLN A 1 84 ? 7.715 16.490 -1.993 1.00 86.69 84 GLN A O 1
ATOM 657 N N . ALA A 1 85 ? 9.218 14.811 -1.929 1.00 86.25 85 ALA A N 1
ATOM 658 C CA . ALA A 1 85 ? 8.368 13.766 -2.482 1.00 86.25 85 ALA A CA 1
ATOM 659 C C . ALA A 1 85 ? 8.713 12.433 -1.816 1.00 86.25 85 ALA A C 1
ATOM 661 O O . ALA A 1 85 ? 9.844 12.226 -1.369 1.00 86.25 85 ALA A O 1
ATOM 662 N N . ALA A 1 86 ? 7.734 11.540 -1.744 1.00 88.00 86 ALA A N 1
ATOM 663 C CA . ALA A 1 86 ? 7.942 10.159 -1.352 1.00 88.00 86 ALA A CA 1
ATOM 664 C C . ALA A 1 86 ? 8.078 9.267 -2.593 1.00 88.00 86 ALA A C 1
ATOM 666 O O . ALA A 1 86 ? 7.479 9.525 -3.641 1.00 88.00 86 ALA A O 1
ATOM 667 N N . LEU A 1 87 ? 8.876 8.212 -2.443 1.00 91.12 87 LEU A N 1
ATOM 668 C CA . LEU A 1 87 ? 9.179 7.243 -3.487 1.00 91.12 87 LEU A CA 1
ATOM 669 C C . LEU A 1 87 ? 8.858 5.838 -2.984 1.00 91.12 87 LEU A C 1
ATOM 671 O O . LEU A 1 87 ? 9.265 5.474 -1.880 1.00 91.12 87 LEU A O 1
ATOM 675 N N . LYS A 1 88 ? 8.174 5.040 -3.803 1.00 91.19 88 LYS A N 1
ATOM 676 C CA . LYS A 1 88 ? 8.123 3.582 -3.647 1.00 91.19 88 LYS A CA 1
ATOM 677 C C . LYS A 1 88 ? 8.743 2.931 -4.870 1.00 91.19 88 LYS A C 1
ATOM 679 O O . LYS A 1 88 ? 8.438 3.314 -5.998 1.00 91.19 88 LYS A O 1
ATOM 684 N N . ILE A 1 89 ? 9.609 1.953 -4.629 1.00 90.50 89 ILE A N 1
ATOM 685 C CA . ILE A 1 89 ? 10.241 1.151 -5.671 1.00 90.50 89 ILE A CA 1
ATOM 686 C C . ILE A 1 89 ? 9.863 -0.300 -5.429 1.00 90.50 89 ILE A C 1
ATOM 688 O O . ILE A 1 89 ? 10.004 -0.816 -4.321 1.00 90.50 89 ILE A O 1
ATOM 692 N N . TYR A 1 90 ? 9.401 -0.950 -6.483 1.00 89.75 90 TYR A N 1
ATOM 693 C CA . TYR A 1 90 ? 9.076 -2.364 -6.502 1.00 89.75 90 TYR A CA 1
ATOM 694 C C . TYR A 1 90 ? 9.943 -3.013 -7.570 1.00 89.75 90 TYR A C 1
ATOM 696 O O . TYR A 1 90 ? 10.041 -2.479 -8.675 1.00 89.75 90 TYR A O 1
ATOM 704 N N . HIS A 1 91 ? 10.566 -4.143 -7.255 1.00 90.44 91 HIS A N 1
ATOM 705 C CA . HIS A 1 91 ? 11.471 -4.816 -8.178 1.00 90.44 91 HIS A CA 1
ATOM 706 C C . HIS A 1 91 ? 11.218 -6.323 -8.206 1.00 90.44 91 HIS A C 1
ATOM 708 O O . HIS A 1 91 ? 10.942 -6.936 -7.172 1.00 90.44 91 HIS A O 1
ATOM 714 N N . TYR A 1 92 ? 11.309 -6.913 -9.394 1.00 87.06 92 TYR A N 1
ATOM 715 C CA . TYR A 1 92 ? 11.187 -8.344 -9.609 1.00 87.06 92 TYR A CA 1
ATOM 716 C C . TYR A 1 92 ? 12.473 -9.068 -9.198 1.00 87.06 92 TYR A C 1
ATOM 718 O O . TYR A 1 92 ? 13.555 -8.808 -9.722 1.00 87.06 92 TYR A O 1
ATOM 726 N N . GLY A 1 93 ? 12.362 -10.028 -8.282 1.00 84.25 93 GLY A N 1
ATOM 727 C CA . GLY A 1 93 ? 13.499 -10.839 -7.854 1.00 84.25 93 GLY A CA 1
ATOM 728 C C . GLY A 1 93 ? 14.395 -10.110 -6.855 1.00 84.25 93 GLY A C 1
ATOM 729 O O . GLY A 1 93 ? 14.056 -10.018 -5.677 1.00 84.25 93 GLY A O 1
ATOM 730 N N . THR A 1 94 ? 15.569 -9.657 -7.292 1.00 74.06 94 THR A N 1
ATOM 731 C CA . THR A 1 94 ? 16.605 -9.122 -6.396 1.00 74.06 94 THR A CA 1
ATOM 732 C C . THR A 1 94 ? 16.223 -7.744 -5.844 1.00 74.06 94 THR A C 1
ATOM 734 O O . THR A 1 94 ? 15.690 -6.927 -6.591 1.00 74.06 94 THR A O 1
ATOM 737 N N . PRO A 1 95 ? 16.509 -7.432 -4.569 1.00 69.38 95 PRO A N 1
ATOM 738 C CA . PRO A 1 95 ? 16.320 -6.085 -4.039 1.00 69.38 95 PRO A CA 1
ATOM 739 C C . PRO A 1 95 ? 17.163 -5.051 -4.796 1.00 69.38 95 PRO A C 1
ATOM 741 O O . PRO A 1 95 ? 18.301 -5.332 -5.178 1.00 69.38 95 PRO A O 1
ATOM 744 N N . VAL A 1 96 ? 16.629 -3.840 -4.968 1.00 67.81 96 VAL A N 1
ATOM 745 C CA . VAL A 1 96 ? 17.403 -2.700 -5.479 1.00 67.81 96 VAL A CA 1
ATOM 746 C C . VAL A 1 96 ? 18.328 -2.214 -4.367 1.00 67.81 96 VAL A C 1
ATOM 748 O O . VAL A 1 96 ? 17.861 -1.912 -3.270 1.00 67.81 96 VAL A O 1
ATOM 751 N N . ALA A 1 97 ? 19.631 -2.138 -4.639 1.00 62.94 97 ALA A N 1
ATOM 752 C CA . ALA A 1 97 ? 20.563 -1.454 -3.751 1.00 62.94 97 ALA A CA 1
ATOM 753 C C . ALA A 1 97 ? 20.338 0.061 -3.884 1.00 62.94 97 ALA A C 1
ATOM 755 O O . ALA A 1 97 ? 20.540 0.612 -4.968 1.00 62.94 97 ALA A O 1
ATOM 756 N N . LEU A 1 98 ? 19.874 0.701 -2.807 1.00 57.75 98 LEU A N 1
ATOM 757 C CA . LEU A 1 98 ? 19.647 2.146 -2.701 1.00 57.75 98 LEU A CA 1
ATOM 758 C C . LEU A 1 98 ? 20.579 2.754 -1.656 1.00 57.75 98 LEU A C 1
ATOM 760 O O . LEU A 1 98 ? 20.771 2.099 -0.606 1.00 57.75 98 LEU A O 1
#

Sequence (98 aa):
IEQATIEAAIRDIVRTWDDALRETAAETGADTKLTSIASRFSESYRDSFPPAVALADAGRIARIDADNLIAIDYYRHGDQKPHQAALKIYHYGTPVAL

Nearest PDB structures (foldseek):
  8h27-assembly2_B  TM=2.928E-01  e=1.994E+00  Staphylococcus aureus subsp. aureus NCTC 8325
  8h26-assembly1_A  TM=3.014E-01  e=2.431E+00  Staphylococcus aureus subsp. aureus NCTC 8325
  8h26-assembly2_C  TM=3.049E-01  e=3.615E+00  Staphylococcus aureus subsp. aureus NCTC 8325
  4f7g-assembly1_A  TM=2.338E-01  e=6.557E+00  Mus musculus

Mean predicted aligned error: 7.83 Å

Foldseek 3Di:
DDPVVVVVVVCVVVDDLLNQLVVLCVVVVQDPQLSVQLVPDDPVVSVPDHNVVSSVVSVQQVPDDPVRFKDKDWADDPPDDPPDIDIDMDGDDDDDDD

Solvent-accessible surface area (backbone atoms only — not comparable to full-atom values): 6038 Å² total; per-residue (Å²): 134,58,68,68,61,53,54,51,51,51,49,60,71,70,50,51,70,67,58,51,35,51,50,48,30,63,76,68,66,53,54,68,70,29,53,60,49,34,74,66,60,54,68,78,51,59,78,74,45,57,50,70,56,36,40,55,50,21,56,54,56,73,66,47,37,97,90,38,43,68,50,78,46,81,47,72,60,96,86,54,55,96,93,50,73,46,79,48,80,46,58,48,86,65,81,81,91,126

pLDDT: mean 85.06, std 11.63, range [47.62, 96.81]